Protein AF-A0AA42P6X6-F1 (afdb_monomer)

Radius of gyration: 12.48 Å; Cα contacts (8 Å, |Δi|>4): 57; chains: 1; bounding box: 29×34×32 Å

Structure (mmCIF, N/CA/C/O backbone):
data_AF-A0AA42P6X6-F1
#
_entry.id   AF-A0AA42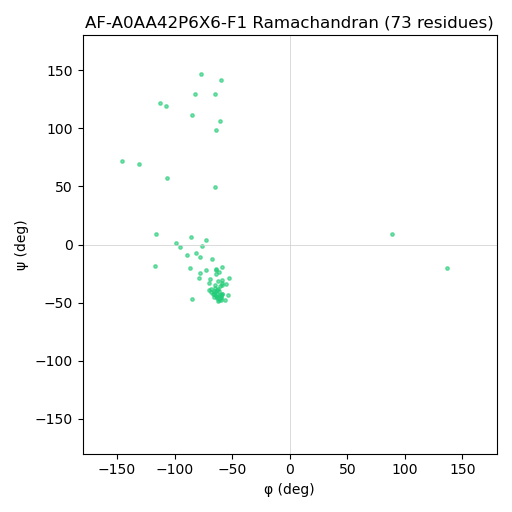P6X6-F1
#
loop_
_atom_site.group_PDB
_atom_site.id
_atom_site.type_symbol
_atom_site.label_atom_id
_atom_site.label_alt_id
_atom_site.label_comp_id
_atom_site.label_asym_id
_atom_site.label_entity_id
_atom_site.label_seq_id
_atom_site.pdbx_PDB_ins_code
_atom_site.Cartn_x
_atom_site.Cartn_y
_atom_site.Cartn_z
_atom_site.occupancy
_atom_site.B_iso_or_equiv
_atom_site.auth_seq_id
_atom_site.auth_comp_id
_atom_site.auth_asym_id
_atom_site.auth_atom_id
_atom_site.pdbx_PDB_model_num
ATOM 1 N N . MET A 1 1 ? 7.602 -22.469 -4.513 1.00 39.09 1 MET A N 1
ATOM 2 C CA . MET A 1 1 ? 6.671 -21.331 -4.674 1.00 39.09 1 MET A CA 1
ATOM 3 C C . MET A 1 1 ? 6.907 -20.762 -6.066 1.00 39.09 1 MET A C 1
ATOM 5 O O . MET A 1 1 ? 8.016 -20.328 -6.339 1.00 39.09 1 MET A O 1
ATOM 9 N N . ASN A 1 2 ? 5.956 -20.934 -6.987 1.00 29.50 2 ASN A N 1
ATOM 10 C CA . ASN A 1 2 ? 6.122 -20.575 -8.399 1.00 29.50 2 ASN A CA 1
ATOM 11 C C . ASN A 1 2 ? 5.784 -19.084 -8.576 1.00 29.50 2 ASN A C 1
ATOM 13 O O . ASN A 1 2 ? 4.636 -18.691 -8.400 1.00 29.50 2 ASN A O 1
ATOM 17 N N . ILE A 1 3 ? 6.797 -18.270 -8.871 1.00 45.88 3 ILE A N 1
ATOM 18 C CA . ILE A 1 3 ? 6.746 -16.795 -8.929 1.00 45.88 3 ILE A CA 1
ATOM 19 C C . ILE A 1 3 ? 6.042 -16.306 -10.220 1.00 45.88 3 ILE A C 1
ATOM 21 O O . ILE A 1 3 ? 5.847 -15.118 -10.430 1.00 45.88 3 ILE A O 1
ATOM 25 N N . ASN A 1 4 ? 5.617 -17.228 -11.090 1.00 44.31 4 ASN A N 1
ATOM 26 C CA . ASN A 1 4 ? 5.087 -16.929 -12.424 1.00 44.31 4 ASN A CA 1
ATOM 27 C C . ASN A 1 4 ? 3.581 -16.605 -12.479 1.00 44.31 4 ASN A C 1
ATOM 29 O O . ASN A 1 4 ? 3.040 -16.492 -13.574 1.00 44.31 4 ASN A O 1
ATOM 33 N N . ASN A 1 5 ? 2.885 -16.482 -11.341 1.00 43.84 5 ASN A N 1
ATOM 34 C CA . ASN A 1 5 ? 1.432 -16.234 -11.323 1.00 43.84 5 ASN A CA 1
ATOM 35 C C . ASN A 1 5 ? 1.022 -14.887 -10.709 1.00 43.84 5 ASN A C 1
ATOM 37 O O . ASN A 1 5 ? -0.156 -14.630 -10.460 1.00 43.84 5 ASN A O 1
ATOM 41 N N . THR A 1 6 ? 1.984 -14.016 -10.438 1.00 49.44 6 THR A N 1
ATOM 42 C CA . THR A 1 6 ? 1.733 -12.622 -10.083 1.00 49.44 6 THR A CA 1
ATOM 43 C C . THR A 1 6 ? 1.522 -11.842 -11.375 1.00 49.44 6 THR A C 1
ATOM 45 O O . THR A 1 6 ? 2.301 -11.968 -12.313 1.00 49.44 6 THR A O 1
ATOM 48 N N . ASN A 1 7 ? 0.434 -11.073 -11.445 1.00 52.25 7 ASN A N 1
ATOM 49 C CA . ASN A 1 7 ? -0.019 -10.276 -12.595 1.00 52.25 7 ASN A CA 1
ATOM 50 C C . ASN A 1 7 ? 0.954 -9.129 -12.969 1.00 52.25 7 ASN A C 1
ATOM 52 O O . ASN A 1 7 ? 0.544 -7.983 -13.138 1.00 52.25 7 ASN A O 1
ATOM 56 N N . PHE A 1 8 ? 2.248 -9.409 -13.104 1.00 51.47 8 PHE A N 1
ATOM 57 C CA . PHE A 1 8 ? 3.297 -8.446 -13.425 1.00 51.47 8 PHE A CA 1
ATOM 58 C C . PHE A 1 8 ? 3.119 -7.827 -14.821 1.00 51.47 8 PHE A C 1
ATOM 60 O O . PHE A 1 8 ? 3.566 -6.713 -15.061 1.00 51.47 8 PHE A O 1
ATOM 67 N N . HIS A 1 9 ? 2.372 -8.480 -15.718 1.00 52.69 9 HIS A N 1
ATOM 68 C CA . HIS A 1 9 ? 2.017 -7.938 -17.035 1.00 52.69 9 HIS A CA 1
ATOM 69 C C . HIS A 1 9 ? 1.067 -6.726 -16.994 1.00 52.69 9 HIS A C 1
ATOM 71 O O . HIS A 1 9 ? 0.883 -6.079 -18.021 1.00 52.69 9 HIS A O 1
ATOM 77 N N . ARG A 1 10 ? 0.443 -6.405 -15.847 1.00 58.75 10 ARG A N 1
ATOM 78 C CA . ARG A 1 10 ? -0.459 -5.240 -15.729 1.00 58.75 10 ARG A CA 1
ATOM 79 C C . ARG A 1 10 ? 0.261 -3.896 -15.611 1.00 58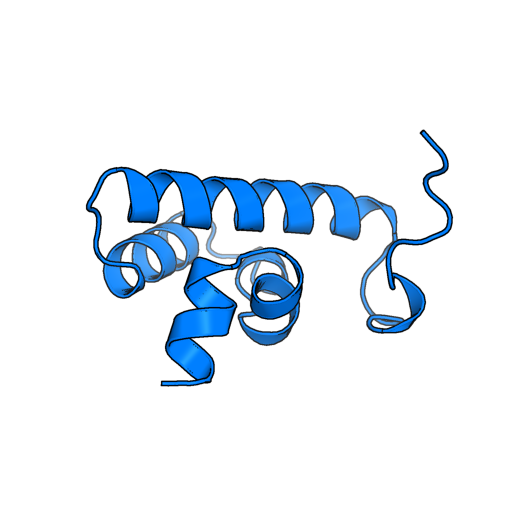.75 10 ARG A C 1
ATOM 81 O O . ARG A 1 10 ? -0.405 -2.875 -15.730 1.00 58.75 10 ARG A O 1
ATOM 88 N N . PHE A 1 11 ? 1.578 -3.901 -15.409 1.00 65.44 11 PHE A N 1
ATOM 89 C CA . PHE A 1 11 ? 2.391 -2.694 -15.256 1.00 65.44 11 PHE A CA 1
ATOM 90 C C . PHE A 1 11 ? 3.627 -2.752 -16.160 1.00 65.44 11 PHE A C 1
ATOM 92 O O . PHE A 1 11 ? 4.737 -2.900 -15.657 1.00 65.44 11 PHE A O 1
ATOM 99 N N . PRO A 1 12 ? 3.458 -2.667 -17.493 1.00 63.12 12 PRO A N 1
ATOM 100 C CA . PRO A 1 12 ? 4.583 -2.718 -18.430 1.00 63.12 12 PRO A CA 1
ATOM 101 C C . PRO A 1 12 ? 5.578 -1.564 -18.228 1.00 63.12 12 PRO A C 1
ATOM 103 O O . PRO A 1 12 ? 6.751 -1.710 -18.557 1.00 63.12 12 PRO A O 1
ATOM 106 N N . ASP A 1 13 ? 5.121 -0.451 -17.647 1.00 68.12 13 ASP A N 1
ATOM 107 C CA . ASP A 1 13 ? 5.932 0.738 -17.363 1.00 68.12 13 ASP A CA 1
ATOM 108 C C . ASP A 1 13 ? 6.762 0.619 -16.070 1.00 68.12 13 ASP A C 1
ATOM 110 O O . ASP A 1 13 ? 7.590 1.482 -15.776 1.00 68.12 13 ASP A O 1
ATOM 114 N N . VAL A 1 14 ? 6.553 -0.439 -15.278 1.00 67.94 14 VAL A N 1
ATOM 115 C CA . VAL A 1 14 ? 7.254 -0.672 -14.010 1.00 67.94 14 VAL A CA 1
ATOM 116 C C . VAL A 1 14 ? 8.242 -1.814 -14.193 1.00 67.94 14 VAL A C 1
ATOM 118 O O . VAL A 1 14 ? 7.851 -2.946 -14.479 1.00 67.94 14 VAL A O 1
ATOM 121 N N . ALA A 1 15 ? 9.533 -1.537 -13.993 1.00 74.56 15 ALA A N 1
ATOM 122 C CA . ALA A 1 15 ? 10.550 -2.575 -14.111 1.00 74.56 15 ALA A CA 1
ATOM 123 C C . ALA A 1 15 ? 10.283 -3.722 -13.107 1.00 74.56 15 ALA A C 1
ATOM 125 O O . ALA A 1 15 ? 9.896 -3.455 -11.963 1.00 74.56 15 ALA A O 1
ATOM 126 N N . PRO A 1 16 ? 10.505 -4.995 -13.485 1.00 70.06 16 PRO A N 1
ATOM 127 C CA . PRO A 1 16 ? 10.214 -6.149 -12.630 1.00 70.06 16 PRO A CA 1
ATOM 128 C C . PRO A 1 16 ? 10.889 -6.104 -11.255 1.00 70.06 16 PRO A C 1
ATOM 130 O O . PRO A 1 16 ? 10.302 -6.535 -10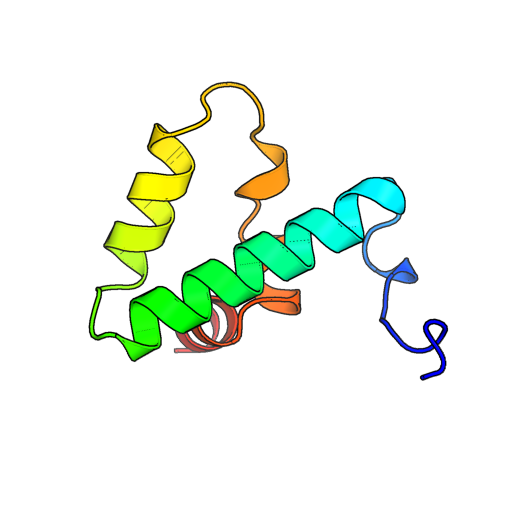.264 1.00 70.06 16 PRO A O 1
ATOM 133 N N . GLU A 1 17 ? 12.097 -5.540 -11.175 1.00 73.56 17 GLU A N 1
ATOM 134 C CA . GLU A 1 17 ? 12.811 -5.312 -9.914 1.00 73.56 17 GLU A CA 1
ATOM 135 C C . GLU A 1 17 ? 12.036 -4.428 -8.932 1.00 73.56 17 GLU A C 1
ATOM 137 O O . GLU A 1 17 ? 12.118 -4.628 -7.719 1.00 73.56 17 GLU A O 1
ATOM 142 N N . HIS A 1 18 ? 11.225 -3.499 -9.440 1.00 75.06 18 HIS A N 1
ATOM 143 C CA . HIS A 1 18 ? 10.431 -2.621 -8.604 1.00 75.06 18 HIS A CA 1
ATOM 144 C C . HIS A 1 18 ? 9.171 -3.307 -8.072 1.00 75.06 18 HIS A C 1
ATOM 146 O O . HIS A 1 18 ? 8.737 -3.018 -6.962 1.00 75.06 18 HIS A O 1
ATOM 152 N N . LEU A 1 19 ? 8.607 -4.284 -8.782 1.00 76.06 19 LEU A N 1
ATOM 153 C CA . LEU A 1 19 ? 7.378 -4.968 -8.356 1.00 76.06 19 LEU A CA 1
ATOM 154 C C . LEU A 1 19 ? 7.522 -5.637 -6.977 1.00 76.06 19 LEU A C 1
ATOM 156 O O . LEU A 1 19 ? 6.580 -5.632 -6.186 1.00 76.06 19 LEU A O 1
ATOM 160 N N . SER A 1 20 ? 8.717 -6.136 -6.649 1.00 79.12 20 SER A N 1
ATOM 161 C CA . SER A 1 20 ? 9.026 -6.670 -5.317 1.00 79.12 20 SER A CA 1
ATOM 162 C C . SER A 1 20 ? 8.953 -5.599 -4.229 1.00 79.12 20 SER A C 1
ATOM 164 O O . SER A 1 20 ? 8.355 -5.830 -3.180 1.00 79.12 20 SER A O 1
ATOM 166 N N . SER A 1 21 ? 9.503 -4.408 -4.467 1.00 80.88 21 SER A N 1
ATOM 167 C CA . SER A 1 21 ? 9.425 -3.328 -3.482 1.00 80.88 21 SER A CA 1
ATOM 168 C C . SER A 1 21 ? 8.002 -2.774 -3.359 1.00 80.88 21 SER A C 1
ATOM 170 O O . SER A 1 21 ? 7.586 -2.458 -2.252 1.00 80.88 21 SER A O 1
ATOM 172 N N . PHE A 1 22 ? 7.209 -2.752 -4.437 1.00 81.44 22 PHE A N 1
ATOM 173 C CA . PHE A 1 22 ? 5.775 -2.439 -4.357 1.00 81.44 22 PHE A CA 1
ATOM 174 C C . PHE A 1 22 ? 5.006 -3.414 -3.473 1.00 81.44 22 PHE A C 1
ATOM 176 O O . PHE A 1 22 ? 4.189 -2.988 -2.660 1.00 81.44 22 PHE A O 1
ATOM 183 N N . ALA A 1 23 ? 5.284 -4.712 -3.604 1.00 83.44 23 ALA A N 1
ATOM 184 C CA . ALA A 1 23 ? 4.687 -5.728 -2.747 1.00 83.44 23 ALA A CA 1
ATOM 185 C C . ALA A 1 23 ? 5.061 -5.524 -1.270 1.00 83.44 23 ALA A C 1
ATOM 187 O O . ALA A 1 23 ? 4.206 -5.650 -0.395 1.00 83.44 23 ALA A O 1
ATOM 188 N N . LEU A 1 24 ? 6.315 -5.150 -0.991 1.00 85.12 24 LEU A N 1
ATOM 189 C CA . LEU A 1 24 ? 6.774 -4.840 0.366 1.00 85.12 24 LEU A CA 1
ATOM 190 C C . LEU A 1 24 ? 6.093 -3.593 0.939 1.00 85.12 24 LEU A C 1
ATOM 192 O O . LEU A 1 24 ? 5.627 -3.629 2.076 1.00 85.12 24 LEU A O 1
ATOM 196 N N . VAL A 1 25 ? 5.993 -2.512 0.159 1.00 87.50 25 VAL A N 1
ATOM 197 C CA . VAL A 1 25 ? 5.289 -1.289 0.579 1.00 87.50 25 VAL A CA 1
ATOM 198 C C . VAL A 1 25 ? 3.806 -1.583 0.799 1.00 87.50 25 VAL A C 1
ATOM 200 O O . VAL A 1 25 ? 3.252 -1.182 1.819 1.00 87.50 25 VAL A O 1
ATOM 203 N N . GLY A 1 26 ? 3.172 -2.349 -0.092 1.00 88.38 26 GLY A N 1
ATOM 204 C CA . GLY A 1 26 ? 1.780 -2.766 0.066 1.00 88.38 26 GLY A CA 1
ATOM 205 C C . GLY A 1 26 ? 1.545 -3.570 1.350 1.00 88.38 26 GLY A C 1
ATOM 206 O O . GLY A 1 26 ? 0.640 -3.253 2.121 1.00 88.38 26 GLY A O 1
ATOM 207 N N . GLY A 1 27 ? 2.421 -4.538 1.642 1.00 88.81 27 GLY A N 1
ATOM 208 C CA . GLY A 1 27 ? 2.373 -5.311 2.885 1.00 88.81 27 GLY A CA 1
ATOM 209 C C . GLY A 1 27 ? 2.641 -4.473 4.141 1.00 88.81 27 GLY A C 1
ATOM 210 O O . GLY A 1 27 ? 2.026 -4.708 5.183 1.00 88.81 27 GLY A O 1
ATOM 211 N N . TYR A 1 28 ? 3.514 -3.465 4.056 1.00 89.56 28 TYR A N 1
ATOM 212 C CA . TYR A 1 28 ? 3.721 -2.506 5.142 1.00 89.56 28 TYR A CA 1
ATOM 213 C C . TYR A 1 28 ? 2.446 -1.711 5.434 1.00 89.56 28 TYR A C 1
ATOM 215 O O . TYR A 1 28 ? 2.034 -1.640 6.592 1.00 89.56 28 TYR A O 1
ATOM 223 N N . VAL A 1 29 ? 1.795 -1.164 4.400 1.00 89.75 29 VAL A N 1
ATOM 224 C CA . VAL A 1 29 ? 0.541 -0.410 4.550 1.00 89.75 29 VAL A CA 1
ATOM 225 C C . VAL A 1 29 ? -0.519 -1.264 5.239 1.00 89.75 29 VAL A C 1
ATOM 227 O O . VAL A 1 29 ? -1.120 -0.822 6.219 1.00 89.75 29 VAL A O 1
ATOM 230 N N . ASP A 1 30 ? -0.692 -2.506 4.787 1.00 92.38 30 ASP A N 1
ATOM 231 C CA . ASP A 1 30 ? -1.655 -3.434 5.379 1.00 92.38 30 ASP A CA 1
ATOM 232 C C . ASP A 1 30 ? -1.349 -3.702 6.857 1.00 92.38 30 ASP A C 1
ATOM 234 O O . ASP A 1 30 ? -2.243 -3.624 7.698 1.00 92.38 30 ASP A O 1
ATOM 238 N N . SER A 1 31 ? -0.081 -3.942 7.201 1.00 93.62 31 SER A N 1
ATOM 239 C CA . SER A 1 31 ? 0.352 -4.164 8.586 1.00 93.62 31 SER A CA 1
ATOM 240 C C . SER A 1 31 ? 0.064 -2.961 9.494 1.00 93.62 31 SER A C 1
ATOM 242 O O . SER A 1 31 ? -0.452 -3.123 10.600 1.00 93.62 31 SER A O 1
ATOM 244 N N . GLN A 1 32 ? 0.328 -1.739 9.023 1.00 92.94 32 GLN A N 1
ATOM 245 C CA . GLN A 1 32 ? 0.057 -0.519 9.790 1.00 92.94 32 GLN A CA 1
ATOM 246 C C . GLN A 1 32 ? -1.443 -0.299 10.020 1.00 92.94 32 GLN A C 1
ATOM 248 O O . GLN A 1 32 ? -1.852 0.088 11.117 1.00 92.94 32 GLN A O 1
ATOM 253 N N . VAL 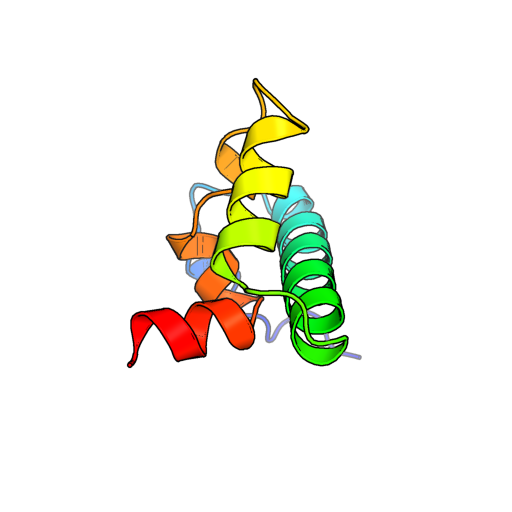A 1 33 ? -2.269 -0.571 9.008 1.00 91.00 33 VAL A N 1
ATOM 254 C CA . VAL A 1 33 ? -3.728 -0.462 9.124 1.00 91.00 33 VAL A CA 1
ATOM 255 C C . VAL A 1 33 ? -4.287 -1.538 10.054 1.00 91.00 33 VAL A C 1
ATOM 257 O O . VAL A 1 33 ? -5.124 -1.236 10.902 1.00 91.00 33 VAL A O 1
ATOM 260 N N . LEU A 1 34 ? -3.775 -2.771 9.978 1.00 91.00 34 LEU A N 1
ATOM 261 C CA . LEU A 1 34 ? -4.116 -3.848 10.915 1.00 91.00 34 LEU A CA 1
ATOM 262 C C . LEU A 1 34 ? -3.707 -3.523 12.357 1.00 91.00 34 LEU A C 1
ATOM 264 O O . LEU A 1 34 ? -4.401 -3.914 13.293 1.00 91.00 34 LEU A O 1
ATOM 268 N N . ALA A 1 35 ? -2.629 -2.759 12.545 1.00 93.00 35 ALA A N 1
ATOM 269 C CA . ALA A 1 35 ? -2.228 -2.220 13.843 1.00 93.00 35 ALA A CA 1
ATOM 270 C C . ALA A 1 35 ? -3.128 -1.064 14.338 1.00 93.00 35 ALA A C 1
ATOM 272 O O . ALA A 1 35 ? -2.860 -0.480 15.387 1.00 93.00 35 ALA A O 1
ATOM 273 N N . GLY A 1 36 ? -4.195 -0.725 13.607 1.00 90.88 36 GLY A N 1
ATOM 274 C CA . GLY A 1 36 ? -5.181 0.287 13.984 1.00 90.88 36 GLY A CA 1
ATOM 275 C C . GLY A 1 36 ? -4.847 1.703 13.517 1.00 90.88 36 GLY A C 1
ATOM 276 O O . GLY A 1 36 ? -5.518 2.652 13.925 1.00 90.88 36 GLY A O 1
ATOM 277 N N . ARG A 1 37 ? -3.824 1.886 12.672 1.00 93.25 37 ARG A N 1
ATOM 278 C CA . ARG A 1 37 ? -3.531 3.203 12.091 1.00 93.25 37 ARG A CA 1
ATOM 279 C C . ARG A 1 37 ? -4.507 3.521 10.960 1.00 93.25 37 ARG A C 1
ATOM 281 O O . ARG A 1 37 ? -4.929 2.644 10.212 1.00 93.25 37 ARG A O 1
ATOM 288 N N . SER A 1 38 ? -4.832 4.804 10.804 1.00 92.50 38 SER A N 1
ATOM 289 C CA . SER A 1 38 ? -5.611 5.270 9.653 1.00 92.50 38 SER A CA 1
ATOM 290 C C . SER A 1 38 ? -4.814 5.074 8.366 1.00 92.50 38 SER A C 1
ATOM 292 O O . SER A 1 38 ? -3.672 5.532 8.278 1.00 92.50 38 SER A O 1
ATOM 294 N N . LEU A 1 39 ? -5.434 4.448 7.365 1.00 90.25 39 LEU A N 1
ATOM 295 C CA . LEU A 1 39 ? -4.847 4.275 6.038 1.00 90.25 39 LEU A CA 1
ATOM 296 C C . LEU A 1 39 ? -4.390 5.612 5.444 1.00 90.25 39 LEU A C 1
ATOM 298 O O . LEU A 1 39 ? -3.280 5.695 4.929 1.00 90.25 39 LEU A O 1
ATOM 302 N N . ASP A 1 40 ? -5.206 6.659 5.574 1.00 89.69 40 ASP A N 1
ATOM 303 C CA . ASP A 1 40 ? -4.903 7.979 5.015 1.00 89.69 40 ASP A CA 1
ATOM 304 C C . ASP A 1 40 ? -3.615 8.560 5.640 1.00 89.69 40 ASP A C 1
ATOM 306 O O . ASP A 1 40 ? -2.765 9.101 4.935 1.00 89.69 40 ASP A O 1
ATOM 310 N N . ASN A 1 41 ? -3.401 8.345 6.945 1.00 90.50 41 ASN A N 1
ATOM 311 C CA . ASN A 1 41 ? -2.184 8.786 7.637 1.00 90.50 41 ASN A CA 1
ATOM 312 C C . ASN A 1 41 ? -0.951 7.981 7.205 1.00 90.50 41 ASN A C 1
ATOM 314 O O . ASN A 1 41 ? 0.132 8.543 7.070 1.00 90.50 41 ASN A O 1
ATOM 318 N N . VAL A 1 42 ? -1.101 6.668 7.007 1.00 89.38 42 VAL A N 1
ATOM 319 C CA . VAL A 1 42 ? -0.003 5.794 6.563 1.0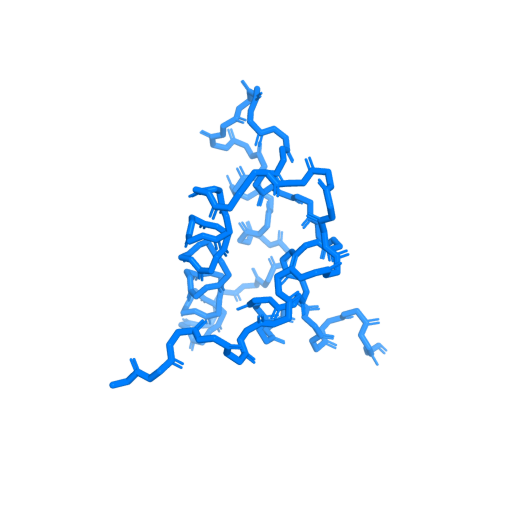0 89.38 42 VAL A CA 1
ATOM 320 C C . VAL A 1 42 ? 0.421 6.155 5.139 1.00 89.38 42 VAL A C 1
ATOM 322 O O . VAL A 1 42 ? 1.613 6.252 4.861 1.00 89.3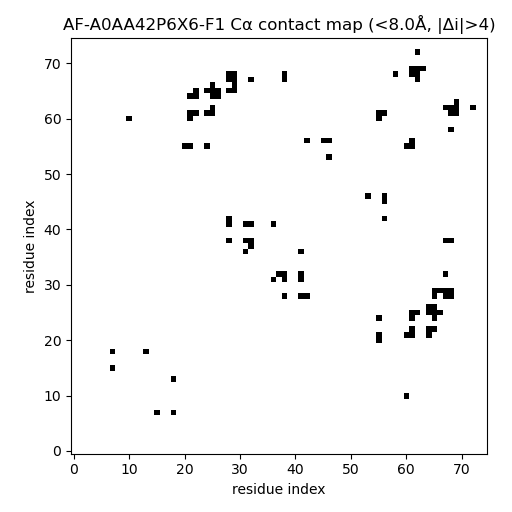8 42 VAL A O 1
ATOM 325 N N . LEU A 1 43 ? -0.540 6.411 4.246 1.00 86.81 43 LEU A N 1
ATOM 326 C CA . LEU A 1 43 ? -0.260 6.863 2.883 1.00 86.81 43 LEU A CA 1
ATOM 327 C C . LEU A 1 43 ? 0.404 8.247 2.866 1.00 86.81 43 LEU A C 1
ATOM 329 O O . LEU A 1 43 ? 1.358 8.450 2.119 1.00 86.81 43 LEU A O 1
ATOM 333 N N . GLN A 1 44 ? -0.040 9.177 3.718 1.00 86.12 44 GLN A N 1
ATOM 334 C CA . GLN A 1 44 ? 0.578 10.500 3.843 1.00 86.12 44 GLN A CA 1
ATOM 335 C C . GLN A 1 44 ? 2.016 10.434 4.387 1.00 86.12 44 GLN A C 1
ATOM 337 O O . GLN A 1 44 ? 2.884 11.194 3.952 1.00 86.12 44 GLN A O 1
ATOM 342 N N . GLU A 1 45 ? 2.287 9.529 5.331 1.00 86.56 45 GLU A N 1
ATOM 343 C CA . GLU A 1 45 ? 3.632 9.296 5.866 1.00 86.56 45 GLU A CA 1
ATOM 344 C C . GLU A 1 45 ? 4.569 8.734 4.793 1.00 86.56 45 GLU A C 1
ATOM 346 O O . GLU A 1 45 ? 5.702 9.203 4.662 1.00 86.56 45 GLU A O 1
ATOM 351 N N . LEU A 1 46 ? 4.089 7.781 3.989 1.00 82.62 46 LEU A N 1
ATOM 352 C CA . LEU A 1 46 ? 4.832 7.266 2.838 1.00 82.62 46 LEU A CA 1
ATOM 353 C C . LEU A 1 46 ? 5.147 8.393 1.849 1.00 82.62 46 LEU A C 1
ATOM 355 O O . LEU A 1 46 ? 6.307 8.589 1.496 1.00 82.62 46 LEU A O 1
ATOM 359 N N . ASP A 1 47 ? 4.156 9.220 1.509 1.00 78.25 47 ASP A N 1
ATOM 360 C CA . ASP A 1 47 ? 4.360 10.340 0.586 1.00 78.25 47 ASP A CA 1
ATOM 361 C C . ASP A 1 47 ? 5.392 11.360 1.098 1.00 78.25 47 ASP A C 1
ATOM 363 O O . ASP A 1 47 ? 6.218 11.875 0.341 1.00 78.25 47 ASP A O 1
ATOM 367 N N . SER A 1 48 ? 5.418 11.578 2.414 1.00 77.12 48 SER A N 1
ATOM 368 C CA . SER A 1 48 ? 6.338 12.515 3.068 1.00 77.12 48 SER A CA 1
ATOM 369 C C . SER A 1 48 ? 7.762 11.972 3.245 1.00 77.12 48 SER A C 1
ATOM 371 O O . SER A 1 48 ? 8.703 12.755 3.372 1.00 77.12 48 SER A O 1
ATOM 373 N N . SER A 1 49 ? 7.946 10.650 3.281 1.00 71.50 49 SER A N 1
ATOM 374 C CA . SER A 1 49 ? 9.222 10.016 3.653 1.00 71.50 49 SER A CA 1
ATOM 375 C C . SER A 1 49 ? 10.174 9.772 2.479 1.00 71.50 49 SER A C 1
ATOM 377 O O . SER A 1 49 ? 11.340 9.445 2.699 1.00 71.50 49 SER A O 1
ATOM 379 N N . SER A 1 50 ? 9.744 9.964 1.228 1.00 62.16 50 SER A N 1
ATOM 380 C CA . SER A 1 50 ? 10.622 9.836 0.052 1.00 62.16 50 SER A CA 1
ATOM 381 C C . SER A 1 50 ? 10.271 10.824 -1.067 1.00 62.16 50 SER A C 1
ATOM 383 O O . SER A 1 50 ? 9.786 10.422 -2.132 1.00 62.16 50 SER A O 1
ATOM 385 N N . PRO A 1 51 ? 10.552 12.128 -0.873 1.00 56.25 51 PRO A N 1
ATOM 386 C CA . PRO A 1 51 ? 10.383 13.131 -1.916 1.00 56.25 51 PRO A CA 1
ATOM 387 C C . PRO A 1 51 ? 11.350 12.841 -3.076 1.00 56.25 51 PRO A C 1
ATOM 389 O O . PRO A 1 51 ? 12.537 13.143 -3.016 1.00 56.25 51 PRO A O 1
ATOM 392 N N . GLY A 1 52 ? 10.842 12.202 -4.132 1.00 56.38 52 GLY A N 1
ATOM 393 C CA . GLY A 1 52 ? 11.611 11.850 -5.332 1.00 56.38 52 GLY A CA 1
ATOM 394 C C . GLY A 1 52 ? 11.351 10.442 -5.863 1.00 56.38 52 GLY A C 1
ATOM 395 O O . GLY A 1 52 ? 11.565 10.202 -7.048 1.00 56.38 52 GLY A O 1
ATOM 396 N N . GLN A 1 53 ? 10.815 9.529 -5.046 1.00 62.25 53 GLN A N 1
ATOM 397 C CA . GLN A 1 53 ? 10.441 8.182 -5.494 1.00 62.25 53 GLN A CA 1
ATOM 398 C C . GLN A 1 53 ? 8.921 8.027 -5.601 1.00 62.25 53 GLN A C 1
ATOM 400 O O . GLN A 1 53 ? 8.315 7.143 -5.006 1.00 62.25 53 GLN A O 1
ATOM 405 N N . LYS A 1 54 ? 8.311 8.907 -6.410 1.00 63.25 54 LYS A N 1
ATOM 406 C CA . LYS A 1 54 ? 6.856 8.971 -6.638 1.00 63.25 54 LYS A CA 1
ATOM 407 C C . LYS A 1 54 ? 6.233 7.644 -7.063 1.00 63.25 54 LYS A C 1
ATOM 409 O O . LYS A 1 54 ? 5.061 7.423 -6.784 1.00 63.25 54 LYS A O 1
ATOM 414 N N . LEU A 1 55 ? 7.001 6.782 -7.734 1.00 67.88 55 LEU A N 1
ATOM 415 C CA . LEU A 1 55 ? 6.487 5.519 -8.248 1.00 67.88 55 LEU A CA 1
ATOM 416 C C . LEU A 1 55 ? 5.934 4.651 -7.107 1.00 67.88 55 LEU A C 1
ATOM 418 O O . LEU A 1 55 ? 4.839 4.131 -7.255 1.00 67.88 55 LEU A O 1
ATOM 422 N N . TRP A 1 56 ? 6.618 4.563 -5.956 1.00 68.75 56 TRP A N 1
ATOM 423 C CA . TRP A 1 56 ? 6.226 3.704 -4.820 1.00 68.75 56 TRP A CA 1
ATOM 424 C C . TRP A 1 56 ? 4.907 4.075 -4.160 1.00 68.75 56 TRP A C 1
ATOM 426 O O . TRP A 1 56 ? 4.296 3.244 -3.492 1.00 68.75 56 TRP A O 1
ATOM 436 N N . HIS A 1 57 ? 4.487 5.323 -4.340 1.00 70.00 57 HIS A N 1
ATOM 437 C CA . HIS A 1 57 ? 3.276 5.879 -3.750 1.00 70.00 57 HIS A CA 1
ATOM 438 C C . HIS A 1 57 ? 2.114 5.876 -4.740 1.00 70.00 57 HIS A C 1
ATOM 440 O O . HIS A 1 57 ? 1.024 6.342 -4.402 1.00 70.00 57 HIS A O 1
ATOM 446 N N . ASP A 1 58 ? 2.327 5.361 -5.957 1.00 79.50 58 ASP A N 1
ATOM 447 C CA . ASP A 1 58 ? 1.262 5.217 -6.932 1.00 79.50 58 ASP A CA 1
ATOM 448 C C . ASP A 1 58 ? 0.185 4.297 -6.351 1.00 79.50 58 ASP A C 1
ATOM 450 O O . ASP A 1 58 ? 0.339 3.078 -6.229 1.00 79.50 58 ASP A O 1
ATOM 454 N N . THR A 1 59 ? -0.927 4.910 -5.960 1.00 79.00 59 THR A N 1
ATOM 455 C CA . THR A 1 59 ? -2.063 4.238 -5.329 1.00 79.00 59 THR A CA 1
ATOM 456 C C . THR A 1 59 ? -2.702 3.237 -6.292 1.00 79.00 59 THR A C 1
ATOM 458 O O . THR A 1 59 ? -3.285 2.240 -5.865 1.00 79.00 59 THR A O 1
ATOM 461 N N . GLY A 1 60 ? -2.547 3.467 -7.598 1.00 81.88 60 GLY A N 1
ATOM 462 C CA . GLY A 1 60 ? -2.945 2.572 -8.671 1.00 81.88 60 GLY A CA 1
ATOM 463 C C . GLY A 1 60 ? -2.101 1.305 -8.749 1.00 81.88 60 GLY A C 1
ATOM 464 O O . GLY A 1 60 ? -2.653 0.281 -9.138 1.00 81.88 60 GLY A O 1
ATOM 465 N N . ILE A 1 61 ? -0.829 1.327 -8.345 1.00 82.00 61 ILE A N 1
ATOM 466 C CA . ILE A 1 61 ? 0.010 0.129 -8.184 1.00 82.00 61 ILE A CA 1
ATOM 467 C C . ILE A 1 61 ? -0.220 -0.488 -6.801 1.00 82.00 61 ILE A C 1
ATOM 469 O O . ILE A 1 61 ? -0.479 -1.689 -6.697 1.00 82.00 61 ILE A O 1
ATOM 473 N N . LEU A 1 62 ? -0.216 0.327 -5.739 1.00 85.19 62 LEU A N 1
ATOM 474 C CA . LEU A 1 62 ? -0.411 -0.138 -4.364 1.00 85.19 62 LEU A CA 1
ATOM 475 C C . LEU A 1 62 ? -1.746 -0.857 -4.170 1.00 85.19 62 LEU A C 1
ATOM 477 O O . LEU A 1 62 ? -1.767 -1.857 -3.466 1.00 85.19 62 LEU A O 1
ATOM 481 N N . ARG A 1 63 ? -2.838 -0.467 -4.841 1.00 86.88 63 ARG A N 1
ATOM 482 C CA . ARG A 1 63 ? -4.122 -1.201 -4.768 1.00 86.88 63 ARG A CA 1
ATOM 483 C C . ARG A 1 63 ? -4.035 -2.667 -5.212 1.00 86.88 63 ARG A C 1
ATOM 485 O O . ARG A 1 63 ? -4.942 -3.437 -4.926 1.00 86.88 63 ARG A O 1
ATOM 492 N N . HIS A 1 64 ? -3.007 -3.056 -5.970 1.00 86.12 64 HIS A N 1
ATOM 493 C CA . HIS A 1 64 ? -2.823 -4.453 -6.375 1.00 86.12 64 HIS A CA 1
ATOM 494 C C . HIS A 1 64 ? -2.056 -5.271 -5.342 1.00 86.12 64 HIS A C 1
ATOM 496 O O . HIS A 1 64 ? -2.151 -6.496 -5.365 1.00 86.12 64 HIS A O 1
ATOM 502 N N . PHE A 1 65 ? -1.309 -4.605 -4.462 1.00 85.44 65 PHE A N 1
ATOM 503 C CA . PHE A 1 65 ? -0.424 -5.240 -3.491 1.00 85.44 65 PHE A CA 1
ATOM 504 C C . PHE A 1 65 ? -0.821 -4.983 -2.028 1.00 85.44 65 PHE A 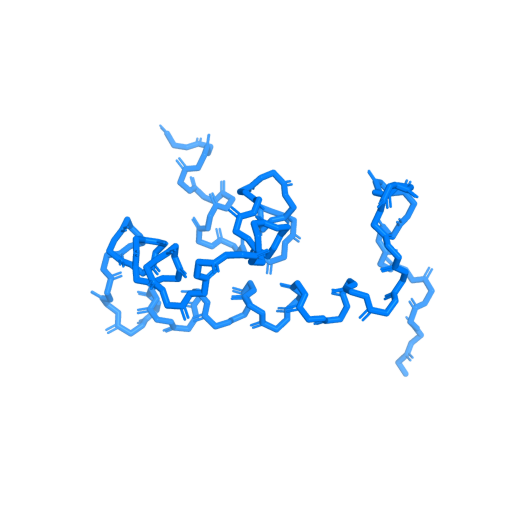C 1
ATOM 506 O O . PHE A 1 65 ? -0.388 -5.731 -1.161 1.00 85.44 65 PHE A O 1
ATOM 513 N N . SER A 1 66 ? -1.643 -3.965 -1.757 1.00 90.44 66 SER A N 1
ATOM 514 C CA . SER A 1 66 ? -2.218 -3.626 -0.452 1.00 90.44 66 SER A CA 1
ATOM 515 C C . SER A 1 66 ? -3.728 -3.844 -0.461 1.00 90.44 66 SER A C 1
ATOM 517 O O . SER A 1 66 ? -4.470 -3.224 -1.232 1.00 90.44 66 SER A O 1
ATOM 519 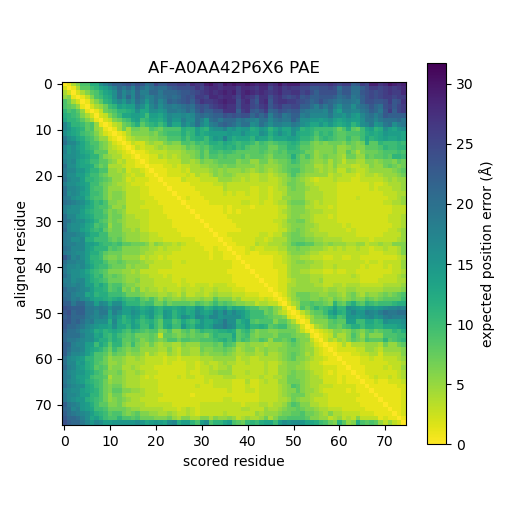N N . VAL A 1 67 ? -4.189 -4.693 0.453 1.00 90.88 67 VAL A N 1
ATOM 520 C CA . VAL A 1 67 ? -5.608 -4.962 0.697 1.00 90.88 67 VAL A CA 1
ATOM 521 C C . VAL A 1 67 ? -6.299 -3.748 1.310 1.00 90.88 67 VAL A C 1
ATOM 523 O O . VAL A 1 67 ? -7.440 -3.448 0.953 1.00 90.88 67 VAL A O 1
ATOM 526 N N . ALA A 1 68 ? -5.626 -3.022 2.204 1.00 90.94 68 ALA A N 1
ATOM 527 C CA . ALA A 1 68 ? -6.181 -1.833 2.838 1.00 90.94 68 ALA A CA 1
ATOM 528 C C . ALA A 1 68 ? -6.472 -0.736 1.802 1.00 90.94 68 ALA A C 1
ATOM 530 O O . ALA A 1 68 ? -7.580 -0.194 1.773 1.00 90.94 68 ALA A O 1
ATOM 531 N N . VAL A 1 69 ? -5.524 -0.474 0.893 1.00 89.19 69 VAL A N 1
ATOM 532 C CA . VAL A 1 69 ? -5.714 0.475 -0.216 1.00 89.19 69 VAL A CA 1
ATOM 533 C C . VAL A 1 69 ? -6.848 0.022 -1.133 1.00 89.19 69 VAL A C 1
ATOM 535 O O . VAL A 1 69 ? -7.738 0.813 -1.443 1.00 89.19 69 VAL A O 1
ATOM 538 N N . ALA A 1 70 ? -6.857 -1.252 -1.538 1.00 89.88 70 ALA A N 1
ATOM 539 C CA . ALA A 1 70 ? -7.911 -1.792 -2.395 1.00 89.88 70 ALA A CA 1
ATOM 540 C C . ALA A 1 70 ? -9.305 -1.654 -1.764 1.00 89.88 70 ALA A C 1
ATOM 542 O O . AL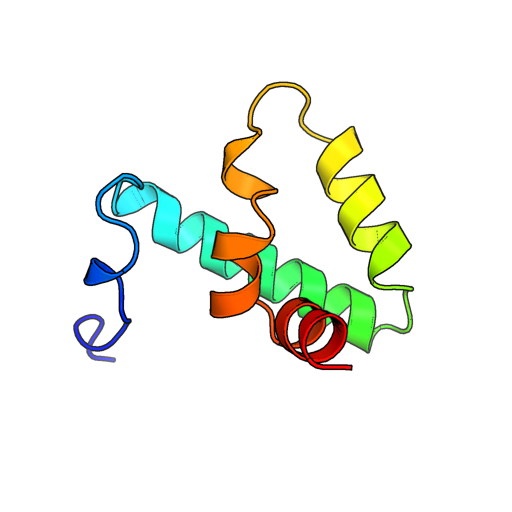A A 1 70 ? -10.259 -1.271 -2.437 1.00 89.88 70 ALA A O 1
ATOM 543 N N . THR A 1 71 ? -9.423 -1.933 -0.466 1.00 89.62 71 THR A N 1
ATOM 544 C CA . THR A 1 71 ? -10.685 -1.820 0.278 1.00 89.62 71 THR A CA 1
ATOM 545 C C . THR A 1 71 ? -11.173 -0.373 0.304 1.00 89.62 71 THR A C 1
ATOM 547 O O . THR A 1 71 ? -12.339 -0.119 0.013 1.00 89.62 71 THR A O 1
ATOM 550 N N . ARG A 1 72 ? -10.279 0.587 0.578 1.00 87.75 72 ARG A N 1
ATOM 551 C CA . ARG A 1 72 ? -10.612 2.019 0.640 1.00 87.75 72 ARG A CA 1
ATOM 552 C C . ARG A 1 72 ? -11.088 2.588 -0.689 1.00 87.75 72 ARG A C 1
ATOM 554 O O . ARG A 1 72 ? -11.996 3.404 -0.683 1.00 87.75 72 ARG A O 1
ATOM 561 N N . LEU A 1 73 ? -10.487 2.173 -1.803 1.00 85.38 73 LEU A N 1
ATOM 562 C CA . LEU A 1 73 ? -10.882 2.630 -3.141 1.00 85.38 73 LEU A CA 1
ATOM 563 C C . LEU A 1 73 ? -12.216 2.033 -3.615 1.00 85.38 73 LEU A C 1
ATOM 565 O O . LEU A 1 73 ? -12.842 2.594 -4.510 1.00 85.38 73 LEU A O 1
ATOM 569 N N . ASN A 1 74 ? -12.625 0.898 -3.045 1.00 83.38 74 ASN A N 1
ATOM 570 C CA . ASN A 1 74 ? -13.881 0.216 -3.367 1.00 83.38 74 ASN A CA 1
ATOM 571 C C . ASN A 1 74 ? -15.038 0.567 -2.408 1.00 83.38 74 ASN A C 1
ATOM 573 O O . ASN A 1 74 ? -16.130 0.027 -2.579 1.00 83.38 74 ASN A O 1
ATOM 577 N N . SER A 1 75 ? -14.790 1.400 -1.390 1.00 75.00 75 SER A N 1
ATOM 578 C CA . SER A 1 75 ? -15.770 1.838 -0.379 1.00 75.00 75 SER A CA 1
ATOM 579 C C . SER A 1 75 ? -16.333 3.212 -0.716 1.00 75.00 75 SER A C 1
ATOM 581 O O . SER A 1 75 ? -17.542 3.415 -0.475 1.00 75.00 75 SER A O 1
#

Secondary structure (DSSP, 8-state):
--GGGS-GGG-TTS-HHHHHHHHHHHHHHHHHHHTT--HHHHHHHHHHH-TT-GGGG-HHHHHHH-HHHHHHHT-

Nearest PDB structures (foldseek):
  2vmb-assembly2_B  TM=5.970E-01  e=3.558E+00  Vibrio cholerae
  2uyy-assembly1_D  TM=5.682E-01  e=4.524E+00  Homo sapiens
  2jr0-assembly1_A  TM=4.318E-01  e=4.803E+00  Aquifex aeolicus

pLDDT: mean 76.8, std 15.33, range [29.5, 93.62]

Mean predicted aligned error: 8.01 Å

Foldseek 3Di:
DDPPPQPPVVCPVDDPVVLVVLLVLQVVLQVCVVVVDDSVVSLVVVCVVDPPPVVSSPLVSSLSRHPVSVVVVVD

Solvent-accessible surface area (backbone atoms only — not comparable to full-atom values): 4570 Å² total; per-residue (Å²): 134,81,80,85,76,63,77,62,82,80,41,82,90,52,60,73,80,51,54,58,55,41,39,51,54,11,49,48,53,33,52,46,36,74,72,70,44,56,62,69,60,53,53,51,49,55,58,69,75,45,88,83,57,62,74,77,66,34,60,82,60,29,37,79,44,10,66,56,52,36,50,63,77,76,107

Sequence (75 aa):
MNINNTNFHRFPDVAPEHLSSFALVGGYVDSQVLAGRSLDNVLQELDSSSPGQKLWHDTGILRHFSVAVATRLNS